Protein AF-A0A925XIK1-F1 (afdb_monomer_lite)

Structure (mmCIF, N/CA/C/O backbone):
data_AF-A0A925XIK1-F1
#
_entry.id   AF-A0A925XIK1-F1
#
loop_
_atom_site.group_PDB
_atom_site.id
_atom_site.type_symbol
_atom_site.label_atom_id
_atom_site.label_alt_id
_atom_site.label_comp_id
_atom_site.label_asym_id
_atom_site.label_entity_id
_atom_site.label_seq_id
_atom_site.pdbx_PDB_ins_code
_atom_site.Cartn_x
_atom_site.Cartn_y
_atom_site.Cartn_z
_atom_site.occupancy
_atom_site.B_iso_or_equiv
_atom_site.auth_seq_id
_atom_site.auth_comp_id
_atom_site.auth_asym_id
_atom_site.auth_atom_id
_atom_site.pdbx_PDB_model_num
ATOM 1 N N . MET A 1 1 ? -31.612 8.093 40.514 1.00 47.62 1 MET A N 1
ATOM 2 C CA . MET A 1 1 ? -32.184 6.928 41.227 1.00 47.62 1 MET A CA 1
ATOM 3 C C . MET A 1 1 ? -33.693 6.949 41.057 1.00 47.62 1 MET A C 1
ATOM 5 O O . MET A 1 1 ? -34.294 7.996 41.266 1.00 47.62 1 MET A O 1
ATOM 9 N N . LEU A 1 2 ? -34.285 5.841 40.609 1.00 51.94 2 LEU A N 1
ATOM 10 C CA . LEU A 1 2 ? -35.735 5.701 40.458 1.00 51.94 2 LEU A CA 1
ATOM 11 C C . LEU A 1 2 ? -36.331 5.403 41.846 1.00 51.94 2 LEU A C 1
ATOM 13 O O . LEU A 1 2 ? -36.137 4.311 42.369 1.00 51.94 2 LEU A O 1
ATOM 17 N N . ASN A 1 3 ? -37.005 6.371 42.470 1.00 56.81 3 ASN A N 1
ATOM 18 C CA . ASN A 1 3 ? -37.732 6.136 43.721 1.00 56.81 3 ASN A CA 1
ATOM 19 C C . ASN A 1 3 ? -39.100 5.533 43.388 1.00 56.81 3 ASN A C 1
ATOM 21 O O . ASN A 1 3 ? -40.043 6.261 43.093 1.00 56.81 3 ASN A O 1
ATOM 25 N N . LEU A 1 4 ? -39.192 4.202 43.419 1.00 56.62 4 LEU A N 1
ATOM 26 C CA . LEU A 1 4 ? -40.438 3.453 43.186 1.00 56.62 4 LEU A CA 1
ATOM 27 C C . LEU A 1 4 ? -41.509 3.718 44.260 1.00 56.62 4 LEU A C 1
ATOM 29 O O . LEU A 1 4 ? -42.691 3.520 44.009 1.00 56.62 4 LEU A O 1
ATOM 33 N N . PHE A 1 5 ? -41.096 4.215 45.427 1.00 61.56 5 PHE A N 1
ATOM 34 C CA . PHE A 1 5 ? -41.959 4.530 46.565 1.00 61.56 5 PHE A CA 1
ATOM 35 C C . PHE A 1 5 ? -41.857 6.014 46.937 1.00 61.56 5 PHE A C 1
ATOM 37 O O . PHE A 1 5 ? -41.564 6.346 48.081 1.00 61.56 5 PHE A O 1
ATOM 44 N N . GLY A 1 6 ? -41.998 6.909 45.950 1.00 62.19 6 GLY A N 1
ATOM 45 C CA . GLY A 1 6 ? -41.927 8.363 46.151 1.00 62.19 6 GLY A CA 1
ATOM 46 C C . GLY A 1 6 ? -42.766 8.873 47.343 1.00 62.19 6 GLY A C 1
ATOM 47 O O . GLY A 1 6 ? -43.667 8.174 47.808 1.00 62.19 6 GLY A O 1
ATOM 48 N N . PRO A 1 7 ? -42.464 10.077 47.867 1.00 65.50 7 PRO A N 1
ATOM 49 C CA . PRO A 1 7 ? -43.131 10.615 49.054 1.00 65.50 7 PRO A CA 1
ATOM 50 C C . PRO A 1 7 ? -44.654 10.654 48.873 1.00 65.50 7 PRO A C 1
ATOM 52 O O . PRO A 1 7 ? -45.145 10.799 47.761 1.00 65.50 7 PRO A O 1
ATOM 55 N N . THR A 1 8 ? -45.413 10.533 49.963 1.00 63.47 8 THR A N 1
ATOM 56 C CA . THR A 1 8 ? -46.885 10.526 49.936 1.00 63.47 8 THR A CA 1
ATOM 57 C C . THR A 1 8 ? -47.435 11.758 49.209 1.00 63.47 8 THR A C 1
ATOM 59 O O . THR A 1 8 ? -47.295 12.882 49.694 1.00 63.47 8 THR A O 1
ATOM 62 N N . HIS A 1 9 ? -48.057 11.548 48.047 1.00 60.91 9 HIS A N 1
ATOM 63 C CA . HIS A 1 9 ? -48.655 12.606 47.235 1.00 60.91 9 HIS A CA 1
ATOM 64 C C . HIS A 1 9 ? -50.092 12.901 47.692 1.00 60.91 9 HIS A C 1
ATOM 66 O O . HIS A 1 9 ? -50.863 11.993 48.000 1.00 60.91 9 HIS A O 1
ATOM 72 N N . SER A 1 10 ? -50.473 14.181 47.697 1.00 65.06 10 SER A N 1
ATOM 73 C CA . SER A 1 10 ? -51.879 14.581 47.795 1.00 65.06 10 SER A CA 1
ATOM 74 C C . SER A 1 10 ? -52.607 14.146 46.521 1.00 65.06 10 SER A C 1
ATOM 76 O O . SER A 1 10 ? -52.250 14.567 45.420 1.00 65.06 10 SER A O 1
ATOM 78 N N . VAL A 1 11 ? -53.637 13.315 46.678 1.00 62.28 11 VAL A N 1
ATOM 79 C CA . VAL A 1 11 ? -54.429 12.700 45.595 1.00 62.28 11 VAL A CA 1
ATOM 80 C C . VAL A 1 11 ? -55.161 13.704 44.686 1.00 62.28 11 VAL A C 1
ATOM 82 O O . VAL A 1 11 ? -55.710 13.307 43.663 1.00 62.28 11 VAL A O 1
ATOM 85 N N . CYS A 1 12 ? -55.129 15.003 45.007 1.00 64.31 12 CYS A N 1
ATOM 86 C CA . CYS A 1 12 ? -55.797 16.066 44.248 1.00 64.31 12 CYS A CA 1
ATOM 87 C C . CYS A 1 12 ? -54.847 16.934 43.389 1.00 64.31 12 CYS A C 1
ATOM 89 O O . CYS A 1 12 ? -55.308 17.882 42.760 1.00 64.31 12 CYS A O 1
ATOM 91 N N . GLY A 1 13 ? -53.533 16.658 43.367 1.00 65.94 13 GLY A N 1
ATOM 92 C CA . GLY A 1 13 ? -52.522 17.517 42.715 1.00 65.94 13 GLY A CA 1
ATOM 93 C C . GLY A 1 13 ? -52.252 17.262 41.224 1.00 65.94 13 GLY A C 1
ATOM 94 O O . GLY A 1 13 ? -51.523 18.032 40.601 1.00 65.94 13 GLY A O 1
ATOM 95 N N . GLY A 1 14 ? -52.834 16.209 40.644 1.00 71.94 14 GLY A N 1
ATOM 96 C CA . GLY A 1 14 ? -52.557 15.793 39.264 1.00 71.94 14 GLY A CA 1
ATOM 97 C C . GLY A 1 14 ? -51.145 15.222 39.063 1.00 71.94 14 GLY A C 1
ATOM 98 O O . GLY A 1 14 ? -50.329 15.194 39.979 1.00 71.94 14 GLY A O 1
ATOM 99 N N . VAL A 1 15 ? -50.864 14.740 37.849 1.00 74.81 15 VAL A N 1
ATOM 100 C CA . VAL A 1 15 ? -49.545 14.199 37.476 1.00 74.81 15 VAL A CA 1
ATOM 101 C C . VAL A 1 15 ? -48.585 15.352 37.206 1.00 74.81 15 VAL A C 1
ATOM 103 O O . VAL A 1 15 ? -48.850 16.205 36.351 1.00 74.81 15 VAL A O 1
ATOM 106 N N . SER A 1 16 ? -47.446 15.384 37.898 1.00 80.69 16 SER A N 1
ATOM 107 C CA . SER A 1 16 ? -46.439 16.416 37.646 1.00 80.69 16 SER A CA 1
ATOM 108 C C . SER A 1 16 ? -45.689 16.156 36.330 1.00 80.69 16 SER A C 1
ATOM 110 O O . SER A 1 16 ? -45.484 15.015 35.913 1.00 80.69 16 SER A O 1
ATOM 112 N N . ARG A 1 17 ? -45.196 17.215 35.664 1.00 81.31 17 ARG A N 1
ATOM 113 C CA . ARG A 1 17 ? -44.353 17.071 34.452 1.00 81.31 17 ARG A CA 1
ATOM 114 C C . ARG A 1 17 ? -43.159 16.134 34.682 1.00 81.31 17 ARG A C 1
ATOM 116 O O . ARG A 1 17 ? -42.752 15.425 33.769 1.00 81.31 17 ARG A O 1
ATOM 123 N N . ARG A 1 18 ? -42.601 16.132 35.897 1.00 81.75 18 ARG A N 1
ATOM 124 C CA . ARG A 1 18 ? -41.472 15.276 36.279 1.00 81.75 18 ARG A CA 1
ATOM 125 C C . ARG A 1 18 ? -41.877 13.805 36.347 1.00 81.75 18 ARG A C 1
ATOM 127 O O . ARG A 1 18 ? -41.151 12.979 35.811 1.00 81.75 18 ARG A O 1
ATOM 134 N N . GLU A 1 19 ? -43.024 13.493 36.945 1.00 78.50 19 GLU A N 1
ATOM 135 C CA . GLU A 1 19 ? -43.572 12.129 36.976 1.00 78.50 19 GLU A CA 1
ATOM 136 C C . GLU A 1 19 ? -43.866 11.615 35.569 1.00 78.50 19 GLU A C 1
ATOM 138 O O . GLU A 1 19 ? -43.488 10.492 35.241 1.00 78.50 19 GLU A 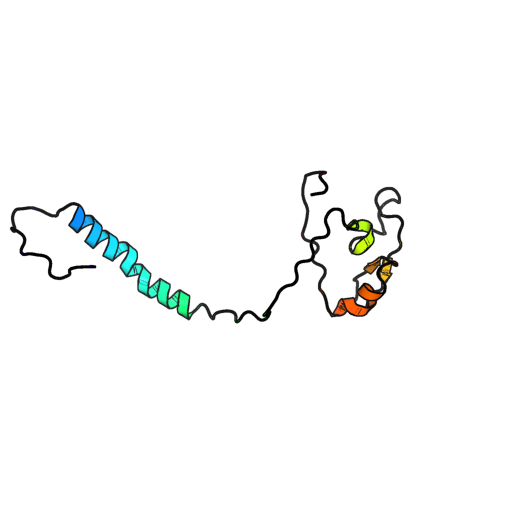O 1
ATOM 143 N N . LEU A 1 20 ? -44.450 12.459 34.711 1.00 82.50 20 LEU A N 1
ATOM 144 C CA . LEU A 1 20 ? -44.718 12.104 33.318 1.00 82.50 20 LEU A CA 1
ATOM 145 C C . LEU A 1 20 ? -43.422 11.779 32.558 1.00 82.50 20 LEU A C 1
ATOM 147 O O . LEU A 1 20 ? -43.350 10.766 31.867 1.00 82.50 20 LEU A O 1
ATOM 151 N N . LEU A 1 21 ? -42.380 12.603 32.710 1.00 83.75 21 LEU A N 1
ATOM 152 C CA . LEU A 1 21 ? -41.077 12.368 32.077 1.00 83.75 21 LEU A CA 1
ATOM 153 C C . LEU A 1 21 ? -40.362 11.138 32.646 1.00 83.75 21 LEU A C 1
ATOM 155 O O . LEU A 1 21 ? -39.692 10.422 31.906 1.00 83.75 21 LEU A O 1
ATOM 159 N N . GLN A 1 22 ? -40.507 10.873 33.942 1.00 81.44 22 GLN A N 1
ATOM 160 C CA . GLN A 1 22 ? -39.855 9.746 34.599 1.00 81.44 22 GLN A CA 1
ATOM 161 C C . GLN A 1 22 ? -40.528 8.415 34.240 1.00 81.44 22 GLN A C 1
ATOM 163 O O . GLN A 1 22 ? -39.834 7.462 33.890 1.00 81.44 22 GLN A O 1
ATOM 168 N N . ALA A 1 23 ? -41.862 8.359 34.256 1.00 80.88 23 ALA A N 1
ATOM 169 C CA . ALA A 1 23 ? -42.626 7.187 33.829 1.00 80.88 23 ALA A CA 1
ATOM 170 C C . ALA A 1 23 ? -42.514 6.961 32.311 1.00 80.88 23 ALA A C 1
ATOM 172 O O . ALA A 1 23 ? -42.254 5.842 31.869 1.00 80.88 23 ALA A O 1
ATOM 173 N N . GLY A 1 24 ? -42.629 8.032 31.516 1.00 79.75 24 GLY A N 1
ATOM 174 C CA . GLY A 1 24 ? -42.475 7.985 30.062 1.00 79.75 24 GLY A CA 1
ATOM 175 C C . GLY A 1 24 ? -41.068 7.568 29.637 1.00 79.75 24 GLY A C 1
ATOM 176 O O . GLY A 1 24 ? -40.925 6.692 28.790 1.00 79.75 24 GLY A O 1
ATOM 177 N N . GLY A 1 25 ? -40.026 8.118 30.268 1.00 80.69 25 GLY A N 1
ATOM 178 C CA . GLY A 1 25 ? -38.634 7.743 30.013 1.00 80.69 25 GLY A CA 1
ATOM 179 C C . GLY A 1 25 ? -38.314 6.306 30.432 1.00 80.69 25 GLY A C 1
ATOM 180 O O . GLY A 1 25 ? -37.652 5.589 29.684 1.00 80.69 25 GLY A O 1
ATOM 181 N N . ALA A 1 26 ? -38.824 5.846 31.579 1.00 77.94 26 ALA A N 1
ATOM 182 C CA . ALA A 1 26 ? -38.660 4.456 32.007 1.00 77.94 26 ALA A CA 1
ATOM 183 C C . ALA A 1 26 ? -39.348 3.467 31.050 1.00 77.94 26 ALA A C 1
ATOM 185 O O . ALA A 1 26 ? -38.790 2.410 30.773 1.00 77.94 26 ALA A O 1
ATOM 186 N N . GLY A 1 27 ? -40.512 3.818 30.494 1.00 77.12 27 GLY A N 1
ATOM 187 C CA . GLY A 1 27 ? -41.166 3.027 29.449 1.00 77.12 27 GLY A CA 1
ATOM 188 C C . GLY A 1 27 ? -40.385 3.036 28.132 1.00 77.12 27 GLY A C 1
ATOM 189 O O . GLY A 1 27 ? -40.064 1.976 27.599 1.00 77.12 27 GLY A O 1
ATOM 190 N N . LEU A 1 28 ? -40.025 4.219 27.625 1.00 74.50 28 LEU A N 1
ATOM 191 C CA . LEU A 1 28 ? -39.374 4.359 26.317 1.00 74.50 28 LEU A CA 1
ATOM 192 C C . LEU A 1 28 ? -37.981 3.712 26.279 1.00 74.50 28 LEU A C 1
ATOM 194 O O . LEU A 1 28 ? -37.656 3.017 25.321 1.00 74.50 28 LEU A O 1
ATOM 198 N N . PHE A 1 29 ? -37.171 3.919 27.323 1.00 71.50 29 PHE A N 1
ATOM 199 C CA . PHE A 1 29 ? -35.791 3.423 27.382 1.00 71.50 29 PHE A CA 1
ATOM 200 C C . PHE A 1 29 ? -35.667 2.062 28.085 1.00 71.50 29 PHE A C 1
ATOM 202 O O . PHE A 1 29 ? -34.768 1.281 27.766 1.00 71.50 29 PHE A O 1
ATOM 209 N N . GLY A 1 30 ? -36.571 1.737 29.015 1.00 73.81 30 GLY A N 1
ATOM 210 C CA . GLY A 1 30 ? -36.562 0.461 29.738 1.00 73.81 30 GLY A CA 1
ATOM 211 C C . GLY A 1 30 ? -37.071 -0.716 28.906 1.00 73.81 30 GLY A C 1
ATOM 212 O O . GLY A 1 30 ? -36.540 -1.815 29.037 1.00 73.81 30 GLY A O 1
ATOM 213 N N . LEU A 1 31 ? -38.027 -0.502 27.991 1.00 77.75 31 LEU A N 1
ATOM 214 C CA . LEU A 1 31 ? -38.527 -1.567 27.106 1.00 77.75 31 LEU A CA 1
ATOM 215 C C . LEU A 1 31 ? -37.494 -2.007 26.056 1.00 77.75 31 LEU A C 1
ATOM 217 O O . LEU A 1 31 ? -37.528 -3.148 25.593 1.00 77.75 31 LEU A O 1
ATOM 221 N N . SER A 1 32 ? -36.554 -1.131 25.692 1.00 80.56 32 SER A N 1
ATOM 222 C CA . SER A 1 32 ? -35.441 -1.464 24.797 1.00 80.56 32 SER A CA 1
ATOM 223 C C . SER A 1 32 ? -34.241 -2.092 25.507 1.00 80.56 32 SER A C 1
ATOM 225 O O . SER A 1 32 ? -33.401 -2.688 24.836 1.00 80.56 32 SER A O 1
ATOM 227 N N . LEU A 1 33 ? -34.145 -1.988 26.838 1.00 82.25 33 LEU A N 1
ATOM 228 C CA . LEU A 1 33 ? -32.974 -2.445 27.591 1.00 82.25 33 LEU A CA 1
ATOM 229 C C . LEU A 1 33 ? -32.718 -3.960 27.457 1.00 82.25 33 LEU A C 1
ATOM 231 O O . LEU A 1 33 ? -31.578 -4.319 27.173 1.00 82.25 33 LEU A O 1
ATOM 235 N N . PRO A 1 34 ? -33.725 -4.857 27.546 1.00 84.56 34 PRO A N 1
ATOM 236 C CA . PRO A 1 34 ? -33.505 -6.285 27.309 1.00 84.56 34 PRO A CA 1
ATOM 237 C C . PRO A 1 34 ? -32.974 -6.575 25.903 1.00 84.56 34 PRO A C 1
ATOM 239 O O . PRO A 1 34 ? -32.075 -7.390 25.748 1.00 84.56 34 PRO A O 1
ATOM 242 N N . LYS A 1 35 ? -33.478 -5.869 24.879 1.00 84.56 35 LYS A N 1
ATOM 243 C CA . LYS A 1 35 ? -32.983 -6.001 23.498 1.00 84.56 35 LYS A CA 1
ATOM 244 C C . LYS A 1 35 ? -31.548 -5.503 23.348 1.00 84.56 35 LYS A C 1
ATOM 246 O O . LYS A 1 35 ? -30.790 -6.104 22.598 1.00 84.56 35 LYS A O 1
ATOM 251 N N . LEU A 1 36 ? -31.178 -4.427 24.044 1.00 82.31 36 LEU A N 1
ATOM 252 C CA . LEU A 1 36 ? -29.804 -3.922 24.064 1.00 82.31 36 LEU A CA 1
ATOM 253 C C . LEU A 1 36 ? -28.844 -4.920 24.716 1.00 82.31 36 LEU A C 1
ATOM 255 O O . LEU A 1 36 ? -27.822 -5.238 24.121 1.00 82.31 36 LEU A O 1
ATOM 259 N N . LEU A 1 37 ? -29.201 -5.464 25.882 1.00 85.25 37 LEU A N 1
ATOM 260 C CA . LEU A 1 37 ? -28.390 -6.471 26.577 1.00 85.25 37 LEU A CA 1
ATOM 261 C C . LEU A 1 37 ? -28.247 -7.756 25.747 1.00 85.25 37 LEU A C 1
ATOM 263 O O . LEU A 1 37 ? -27.166 -8.325 25.652 1.00 85.25 37 LEU A O 1
ATOM 267 N N . GLN A 1 38 ? -29.319 -8.174 25.072 1.00 86.19 38 GLN A N 1
ATOM 268 C CA . GLN A 1 38 ? -29.295 -9.338 24.188 1.00 86.19 38 GLN A CA 1
ATOM 269 C C . GLN A 1 38 ? -28.456 -9.091 22.921 1.00 86.19 38 GLN A C 1
ATOM 271 O O . GLN A 1 38 ? -27.803 -10.005 22.425 1.00 86.19 38 GLN A O 1
ATOM 276 N N . ALA A 1 39 ? -28.440 -7.858 22.402 1.00 83.25 39 ALA A N 1
ATOM 277 C CA . ALA A 1 39 ? -27.566 -7.463 21.298 1.00 83.25 39 ALA A CA 1
ATOM 278 C C . ALA A 1 39 ? -26.088 -7.413 21.717 1.00 83.25 39 ALA A C 1
ATOM 280 O O . ALA A 1 39 ? -25.220 -7.760 20.918 1.00 83.25 39 ALA A O 1
ATOM 281 N N . GLU A 1 40 ? -25.802 -7.027 22.961 1.00 80.69 40 GLU A N 1
ATOM 282 C CA . GLU A 1 40 ? -24.456 -7.058 23.539 1.00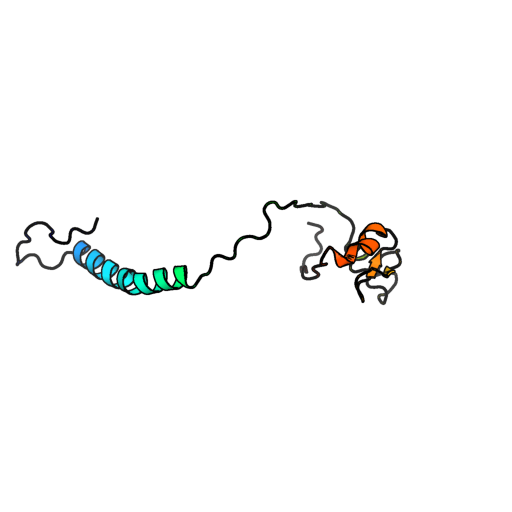 80.69 40 GLU A CA 1
ATOM 283 C C . GLU A 1 40 ? -23.946 -8.498 23.710 1.00 80.69 40 GLU A C 1
ATOM 285 O O . GLU A 1 40 ? -22.818 -8.789 23.323 1.00 80.69 40 GLU A O 1
ATOM 290 N N . GLU A 1 41 ? -24.786 -9.427 24.180 1.00 79.75 41 GLU A N 1
ATOM 291 C CA . GLU A 1 41 ? -24.440 -10.858 24.252 1.00 79.75 41 GLU A CA 1
ATOM 292 C C . GLU A 1 41 ? -24.300 -11.512 22.867 1.00 79.75 41 GLU A C 1
ATOM 294 O O . GLU A 1 41 ? -23.408 -12.336 22.651 1.00 79.75 41 GLU A O 1
ATOM 299 N N . ALA A 1 42 ? -25.163 -11.150 21.910 1.00 79.00 42 ALA A N 1
ATOM 300 C CA . ALA A 1 42 ? -25.093 -11.651 20.535 1.00 79.00 42 ALA A CA 1
ATOM 301 C C . ALA A 1 42 ? -23.877 -11.098 19.774 1.00 79.00 42 ALA A C 1
ATOM 303 O O . ALA A 1 42 ? -23.352 -11.743 18.860 1.00 79.00 42 ALA A O 1
ATOM 304 N N . SER A 1 43 ? -23.399 -9.920 20.172 1.00 71.44 43 SER A N 1
ATOM 305 C CA . SER A 1 43 ? -22.104 -9.387 19.783 1.00 71.44 43 SER A CA 1
ATOM 306 C C . SER A 1 43 ? -21.011 -10.212 20.465 1.00 71.44 43 SER A C 1
ATOM 308 O O . SER A 1 43 ? -20.477 -9.840 21.506 1.00 71.44 43 SER A O 1
ATOM 310 N N . SER A 1 44 ? -20.620 -11.332 19.853 1.00 71.62 44 SER A N 1
ATOM 311 C CA . SER A 1 44 ? -19.349 -11.965 20.206 1.00 71.62 44 SER A CA 1
ATOM 312 C C . SER A 1 44 ? -18.239 -10.928 20.023 1.00 71.62 44 SER A C 1
ATOM 314 O O . SER A 1 44 ? -17.997 -10.525 18.880 1.00 71.62 44 SER A O 1
ATOM 316 N N . PRO A 1 45 ? -17.562 -10.471 21.096 1.00 69.12 45 PRO A N 1
ATOM 317 C CA . PRO A 1 45 ? -16.492 -9.508 20.942 1.00 69.12 45 PRO A CA 1
ATOM 318 C C . PRO A 1 45 ? -15.434 -10.157 20.058 1.00 69.12 45 PRO A C 1
ATOM 320 O O . PRO A 1 45 ? -14.844 -11.182 20.415 1.00 69.12 45 PRO A O 1
ATOM 323 N N . VAL A 1 46 ? -15.221 -9.584 18.872 1.00 76.25 46 VAL A N 1
ATOM 324 C CA . VAL A 1 46 ? -14.138 -10.013 17.993 1.00 76.25 46 VAL A CA 1
ATOM 325 C C . VAL A 1 46 ? -12.865 -9.758 18.776 1.00 76.25 46 VAL A C 1
ATOM 327 O O . VAL A 1 46 ? -12.457 -8.611 18.947 1.00 76.25 46 VAL A O 1
ATOM 330 N N . LYS A 1 47 ? -12.260 -10.826 19.308 1.00 79.94 47 LYS A N 1
ATOM 331 C CA . LYS A 1 47 ? -10.992 -10.700 20.021 1.00 79.94 47 LYS A CA 1
ATOM 332 C C . LYS A 1 47 ? -10.007 -10.041 19.058 1.00 79.94 47 LYS A C 1
ATOM 334 O O . LYS A 1 47 ? -9.737 -10.625 18.002 1.00 79.94 47 LYS A O 1
ATOM 339 N N . PRO A 1 48 ? -9.485 -8.845 19.382 1.00 79.38 48 PRO A N 1
ATOM 340 C CA . PRO A 1 48 ? -8.550 -8.176 18.502 1.00 79.38 48 PRO A CA 1
ATOM 341 C C . PRO A 1 48 ? -7.342 -9.093 18.315 1.00 79.38 48 PRO A C 1
ATOM 343 O O . PRO A 1 48 ? -6.687 -9.497 19.276 1.00 79.38 48 PRO A O 1
ATOM 346 N N . ARG A 1 49 ? -7.090 -9.489 17.064 1.00 85.00 49 ARG A N 1
ATOM 347 C CA . ARG A 1 49 ? -5.975 -10.387 16.728 1.00 85.00 49 ARG A CA 1
ATOM 348 C C . ARG A 1 49 ? -4.630 -9.670 16.843 1.00 85.00 49 ARG A C 1
ATOM 350 O O . ARG A 1 49 ? -3.642 -10.291 17.223 1.00 85.00 49 ARG A O 1
ATOM 357 N N . ALA A 1 50 ? -4.596 -8.379 16.512 1.00 87.62 50 ALA A N 1
ATOM 358 C CA . ALA A 1 50 ? -3.400 -7.548 16.585 1.00 87.62 50 ALA A CA 1
ATOM 359 C C . ALA A 1 50 ? -3.259 -6.913 17.978 1.00 87.62 50 ALA A C 1
ATOM 361 O O . ALA A 1 50 ? -4.204 -6.315 18.486 1.00 87.62 50 ALA A O 1
ATOM 362 N N . LYS A 1 51 ? -2.071 -7.039 18.583 1.00 89.38 51 LYS A N 1
ATOM 363 C CA . LYS A 1 51 ? -1.736 -6.450 19.897 1.00 89.38 51 LYS A CA 1
ATOM 364 C C . LYS A 1 51 ? -1.108 -5.056 19.785 1.00 89.38 51 LYS A C 1
ATOM 366 O O . LYS A 1 51 ? -1.217 -4.263 20.711 1.00 89.38 51 LYS A O 1
ATOM 371 N N . SER A 1 52 ? -0.443 -4.776 18.668 1.00 92.19 52 SER A N 1
ATOM 372 C CA . SER A 1 52 ? 0.200 -3.501 18.352 1.00 92.19 52 SER A CA 1
ATOM 373 C C . SER A 1 52 ? 0.108 -3.238 16.850 1.00 92.19 52 SER A C 1
ATOM 375 O O . SER A 1 52 ? 0.025 -4.175 16.052 1.00 92.19 52 SER A O 1
ATOM 377 N N . VAL A 1 53 ? 0.100 -1.960 16.470 1.00 91.62 53 VAL A N 1
ATOM 378 C CA . VAL A 1 53 ? 0.045 -1.505 15.076 1.00 91.62 53 VAL A CA 1
ATOM 379 C C . VAL A 1 53 ? 1.164 -0.495 14.864 1.00 91.62 53 VAL A C 1
ATOM 381 O O . VAL A 1 53 ? 1.312 0.435 15.654 1.00 91.62 53 VAL A O 1
ATOM 384 N N . ILE A 1 54 ? 1.946 -0.678 13.801 1.00 94.38 54 ILE A N 1
ATOM 385 C CA . ILE A 1 54 ? 2.913 0.317 13.332 1.00 94.38 54 ILE A CA 1
ATOM 386 C C . ILE A 1 54 ? 2.266 1.046 12.161 1.00 94.38 54 ILE A C 1
ATOM 388 O O . ILE A 1 54 ? 1.928 0.424 11.155 1.00 94.38 54 ILE A O 1
ATOM 392 N N . PHE A 1 55 ? 2.097 2.358 12.298 1.00 93.94 55 PHE A N 1
ATOM 393 C CA . PHE A 1 55 ? 1.623 3.213 11.221 1.00 93.94 55 PHE A CA 1
ATOM 394 C C . PHE A 1 55 ? 2.809 3.950 10.602 1.00 93.94 55 PHE A C 1
ATOM 396 O O . PHE A 1 55 ? 3.485 4.726 11.273 1.00 93.94 55 PHE A O 1
ATOM 403 N N . LEU A 1 56 ? 3.070 3.676 9.325 1.00 90.69 56 LEU A N 1
ATOM 404 C CA . LEU A 1 56 ? 4.110 4.344 8.552 1.00 90.69 56 LEU A CA 1
ATOM 405 C C . LEU A 1 56 ? 3.447 5.376 7.641 1.00 90.69 56 LEU A C 1
ATOM 407 O O . LEU A 1 56 ? 2.853 5.016 6.627 1.00 90.69 56 LEU A O 1
ATOM 411 N N . PHE A 1 57 ? 3.548 6.651 8.010 1.00 89.25 57 PHE A N 1
ATOM 412 C CA . PHE A 1 57 ? 3.091 7.762 7.181 1.00 89.25 57 PHE A CA 1
ATOM 413 C C . PHE A 1 57 ? 4.260 8.313 6.365 1.00 89.25 57 PHE A C 1
ATOM 415 O O . PHE A 1 57 ? 5.193 8.897 6.916 1.00 89.25 57 PHE A O 1
ATOM 422 N N . LEU A 1 58 ? 4.224 8.104 5.051 1.00 86.50 58 LEU A N 1
ATOM 423 C CA . LEU A 1 58 ? 5.263 8.563 4.132 1.00 86.50 58 LEU A CA 1
ATOM 424 C C . LEU A 1 58 ? 4.841 9.894 3.505 1.00 86.50 58 LEU A C 1
ATOM 426 O O . LEU A 1 58 ? 4.346 9.921 2.380 1.00 86.50 58 LEU A O 1
ATOM 430 N N . PHE A 1 59 ? 5.019 10.993 4.241 1.00 84.88 59 PHE A N 1
ATOM 431 C CA . PHE A 1 59 ? 4.742 12.333 3.720 1.00 84.88 59 PHE A CA 1
ATOM 432 C C . PHE A 1 59 ? 5.634 12.636 2.507 1.00 84.88 59 PHE A C 1
ATOM 434 O O . PHE A 1 59 ? 6.858 12.530 2.603 1.00 84.88 59 PHE A O 1
ATOM 441 N N . GLY A 1 60 ? 5.026 12.972 1.365 1.00 84.12 60 GLY A N 1
ATOM 442 C CA . GLY A 1 60 ? 5.743 13.133 0.093 1.00 84.12 60 GLY A CA 1
ATOM 443 C C . GLY A 1 60 ? 6.382 11.841 -0.437 1.00 84.12 60 GLY A C 1
ATOM 444 O O . GLY A 1 60 ? 7.338 11.908 -1.205 1.00 84.12 60 GLY A O 1
ATOM 445 N N . GLY A 1 61 ? 5.910 10.676 0.022 1.00 84.19 61 GLY A N 1
ATOM 446 C CA . GLY A 1 61 ? 6.442 9.359 -0.313 1.00 84.19 61 GLY A CA 1
ATOM 447 C C . GLY A 1 61 ? 6.394 8.998 -1.806 1.00 84.19 61 GLY A C 1
ATOM 448 O O . GLY A 1 61 ? 5.980 9.794 -2.648 1.00 84.19 61 GLY A O 1
ATOM 449 N N . PRO A 1 62 ? 6.827 7.776 -2.157 1.00 87.69 62 PRO A N 1
ATOM 450 C CA . PRO A 1 62 ? 6.888 7.344 -3.551 1.00 87.69 62 PRO A CA 1
ATOM 451 C C . PRO A 1 62 ? 5.489 7.302 -4.180 1.00 87.69 62 PRO A C 1
ATOM 453 O O . PRO A 1 62 ? 4.521 6.932 -3.506 1.00 87.69 62 PRO A O 1
ATOM 456 N N . SER A 1 63 ? 5.366 7.638 -5.469 1.00 88.31 63 SER A N 1
ATOM 457 C CA . SER A 1 63 ? 4.051 7.640 -6.112 1.00 88.31 63 SER A CA 1
ATOM 458 C C . SER A 1 63 ? 3.500 6.217 -6.248 1.00 88.31 63 SER A C 1
ATOM 460 O O . SER A 1 63 ? 4.227 5.215 -6.316 1.00 88.31 63 SER A O 1
ATOM 462 N N . GLN A 1 64 ? 2.171 6.101 -6.290 1.00 88.62 64 GLN A N 1
ATOM 463 C CA . GLN A 1 64 ? 1.510 4.811 -6.497 1.00 88.62 64 GLN A CA 1
ATOM 464 C C . GLN A 1 64 ? 1.901 4.179 -7.845 1.00 88.62 64 GLN A C 1
ATOM 466 O O . GLN A 1 64 ? 2.005 2.951 -7.942 1.00 88.62 64 GLN A O 1
ATOM 471 N N . LEU A 1 65 ? 2.199 5.010 -8.851 1.00 90.81 65 LEU A N 1
ATOM 472 C CA . LEU A 1 65 ? 2.633 4.581 -10.182 1.00 90.81 65 LEU A CA 1
ATOM 473 C C . LEU A 1 65 ? 4.059 4.009 -10.189 1.00 90.81 65 LEU A C 1
ATOM 475 O O . LEU A 1 65 ? 4.412 3.280 -11.112 1.00 90.81 65 LEU A O 1
ATOM 479 N N . GLU A 1 66 ? 4.877 4.283 -9.170 1.00 91.38 66 GLU A N 1
ATOM 480 C CA . GLU A 1 66 ? 6.234 3.723 -9.052 1.00 91.38 66 GLU A CA 1
ATOM 481 C C . GLU A 1 66 ? 6.350 2.623 -7.993 1.00 91.3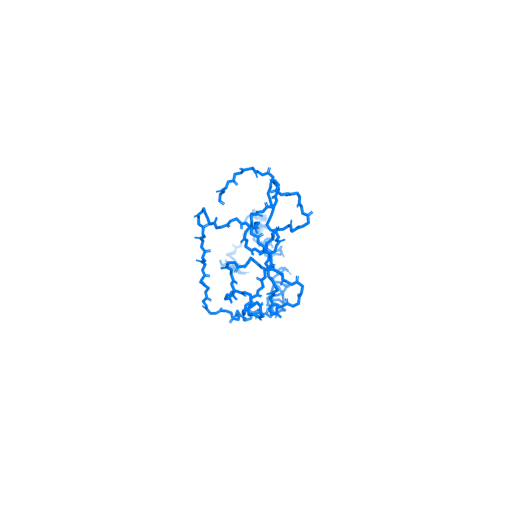8 66 GLU A C 1
ATOM 483 O O . GLU A 1 66 ? 7.454 2.164 -7.706 1.00 91.38 66 GLU A O 1
ATOM 488 N N . THR A 1 67 ? 5.238 2.182 -7.398 1.00 93.62 67 THR A N 1
ATOM 489 C CA . THR A 1 67 ? 5.266 1.215 -6.293 1.00 93.62 67 THR A CA 1
ATOM 490 C C . THR A 1 67 ? 4.410 -0.020 -6.564 1.00 93.62 67 THR A C 1
ATOM 492 O O . THR A 1 67 ? 4.949 -1.071 -6.926 1.00 93.62 67 THR A O 1
ATOM 495 N N . TRP A 1 68 ? 3.087 0.094 -6.418 1.00 92.00 68 TRP A N 1
ATOM 496 C CA . TRP A 1 68 ? 2.148 -1.032 -6.490 1.00 92.00 68 TRP A CA 1
ATOM 497 C C . TRP A 1 68 ? 1.046 -0.873 -7.551 1.00 92.00 68 TRP A C 1
ATOM 499 O O . TRP A 1 68 ? 0.237 -1.790 -7.674 1.00 92.00 68 TRP A O 1
ATOM 509 N N . ASP A 1 69 ? 0.986 0.220 -8.327 1.00 91.50 69 ASP A N 1
ATOM 510 C CA . ASP A 1 69 ? -0.038 0.449 -9.369 1.00 91.50 69 ASP A CA 1
ATOM 511 C C . ASP A 1 69 ? 0.536 1.085 -10.654 1.00 91.50 69 ASP A C 1
ATOM 513 O O . ASP A 1 69 ? 0.076 2.112 -11.137 1.00 91.50 69 ASP A O 1
ATOM 517 N N . MET A 1 70 ? 1.560 0.462 -11.243 1.00 91.75 70 MET A N 1
ATOM 518 C CA . MET A 1 70 ? 2.411 1.067 -12.288 1.00 91.75 70 MET A CA 1
ATOM 519 C C . MET A 1 70 ? 1.778 1.296 -13.671 1.00 91.75 70 MET A C 1
ATOM 521 O O . MET A 1 70 ? 2.482 1.673 -14.605 1.00 91.75 70 MET A O 1
ATOM 525 N N . LYS A 1 71 ? 0.479 1.014 -13.842 1.00 91.94 71 LYS A N 1
ATOM 526 C CA . LYS A 1 71 ? -0.275 1.154 -15.109 1.00 91.94 71 LYS A CA 1
ATOM 527 C C . LYS A 1 71 ? 0.555 0.827 -16.373 1.00 91.94 71 LYS A C 1
ATOM 529 O O . LYS A 1 71 ? 0.655 1.657 -17.275 1.00 91.94 71 LYS A O 1
ATOM 534 N N . PRO A 1 72 ? 1.143 -0.378 -16.502 1.00 91.88 72 PRO A N 1
ATOM 535 C CA . PRO A 1 72 ? 2.137 -0.659 -17.544 1.00 91.88 72 PRO A CA 1
ATOM 536 C C . PRO A 1 72 ? 1.595 -0.549 -18.976 1.00 91.88 72 PRO A C 1
ATOM 538 O O . PRO A 1 72 ? 2.375 -0.405 -19.910 1.00 91.88 72 PRO A O 1
ATOM 541 N N . LEU A 1 73 ? 0.275 -0.607 -19.159 1.00 92.69 73 LEU A N 1
ATOM 542 C CA . LEU A 1 73 ? -0.383 -0.477 -20.461 1.00 92.69 73 LEU A CA 1
ATOM 543 C C . LEU A 1 73 ? -0.769 0.971 -20.813 1.00 92.69 73 LEU A C 1
ATOM 545 O O . LEU A 1 73 ? -1.240 1.213 -21.919 1.00 92.69 73 LEU A O 1
ATOM 549 N N . ALA A 1 74 ? -0.593 1.928 -19.897 1.00 93.94 74 ALA A N 1
ATOM 550 C CA . ALA A 1 74 ? -0.842 3.338 -20.173 1.00 93.94 74 ALA A CA 1
ATOM 551 C C . ALA A 1 74 ? 0.291 3.956 -21.014 1.00 93.94 74 ALA A C 1
ATOM 553 O O . ALA A 1 74 ? 1.395 3.411 -21.105 1.00 93.94 74 ALA A O 1
ATOM 554 N N . ALA A 1 75 ? 0.014 5.114 -21.621 1.00 94.19 75 ALA A N 1
ATOM 555 C CA . ALA A 1 75 ? 1.009 5.881 -22.366 1.00 94.19 75 ALA A CA 1
ATOM 556 C C . ALA A 1 75 ? 2.222 6.227 -21.484 1.00 94.19 75 ALA A C 1
ATOM 558 O O . ALA A 1 75 ? 2.085 6.409 -20.274 1.00 94.19 75 ALA A O 1
ATOM 559 N N . SER A 1 76 ? 3.404 6.365 -22.091 1.00 89.81 76 SER A N 1
ATOM 560 C CA . SER A 1 76 ? 4.654 6.687 -21.380 1.00 89.81 76 SER A CA 1
ATOM 561 C C . SER A 1 76 ? 4.617 8.018 -20.629 1.00 89.81 76 SER A C 1
ATOM 563 O O . SER A 1 76 ? 5.391 8.206 -19.703 1.00 89.81 76 SER A O 1
ATOM 565 N N . THR A 1 77 ? 3.727 8.930 -21.017 1.00 89.88 77 THR A N 1
ATOM 566 C CA . THR A 1 77 ? 3.483 10.203 -20.328 1.00 89.88 77 THR A CA 1
ATOM 567 C C . THR A 1 77 ? 2.576 10.072 -19.102 1.00 89.88 77 THR A C 1
ATOM 569 O O . THR A 1 77 ? 2.483 11.014 -18.326 1.00 89.88 77 THR A O 1
ATOM 572 N N . ILE A 1 78 ? 1.885 8.937 -18.944 1.00 89.38 78 ILE A N 1
ATOM 573 C CA . ILE A 1 78 ? 0.938 8.662 -17.853 1.00 89.38 78 ILE A CA 1
ATOM 574 C C . ILE A 1 78 ? 1.549 7.701 -16.834 1.00 89.38 78 ILE A C 1
ATOM 576 O O . ILE A 1 78 ? 1.367 7.882 -15.635 1.00 89.38 78 ILE A O 1
ATOM 580 N N . ARG A 1 79 ? 2.238 6.650 -17.293 1.00 91.44 79 ARG A N 1
ATOM 581 C CA . ARG A 1 79 ? 2.904 5.690 -16.401 1.00 91.44 79 ARG A CA 1
ATOM 582 C C . ARG A 1 79 ? 4.264 6.214 -15.938 1.00 91.44 79 ARG A C 1
ATOM 584 O O . ARG A 1 79 ? 4.907 6.984 -16.646 1.00 91.44 79 ARG A O 1
ATOM 591 N N . GLY A 1 80 ? 4.722 5.737 -14.781 1.00 89.50 80 GLY A N 1
ATOM 592 C CA . GLY A 1 80 ? 6.067 6.023 -14.279 1.00 89.50 80 GLY A CA 1
ATOM 593 C C . GLY A 1 80 ? 7.181 5.437 -15.168 1.00 89.50 80 GLY A C 1
ATOM 594 O O . GLY A 1 80 ? 6.917 4.599 -16.036 1.00 89.50 80 GLY A O 1
ATOM 595 N N . PRO A 1 81 ? 8.446 5.841 -14.952 1.00 92.19 81 PRO A N 1
ATOM 596 C CA . PRO A 1 81 ? 9.581 5.439 -15.790 1.00 92.19 81 PRO A CA 1
ATOM 597 C C . PRO A 1 81 ? 10.060 3.997 -15.548 1.00 92.19 81 PRO A C 1
ATOM 599 O O . PRO A 1 81 ? 10.908 3.504 -16.287 1.00 92.19 81 PRO A O 1
ATOM 602 N N . TYR A 1 82 ? 9.553 3.338 -14.507 1.00 94.12 82 TYR A N 1
ATOM 603 C CA . TYR A 1 82 ? 10.026 2.032 -14.054 1.00 94.12 82 TYR A CA 1
ATOM 604 C C . TYR A 1 82 ? 9.223 0.872 -14.638 1.00 94.12 82 TYR A C 1
ATOM 606 O O . TYR A 1 82 ? 8.084 1.031 -15.090 1.00 94.12 82 TYR A O 1
ATOM 614 N N . SER A 1 83 ? 9.807 -0.324 -14.574 1.00 94.38 83 SER A N 1
ATOM 615 C CA . SER A 1 83 ? 9.192 -1.558 -15.063 1.00 94.38 83 SER A CA 1
ATOM 616 C C . SER A 1 83 ? 8.604 -2.416 -13.935 1.00 94.38 83 SER A C 1
ATOM 618 O O . SER A 1 83 ? 9.177 -2.498 -12.844 1.00 94.38 83 SER A O 1
ATOM 620 N N . PRO A 1 84 ? 7.461 -3.089 -14.168 1.00 96.12 84 PRO A N 1
ATOM 621 C CA . PRO A 1 84 ? 6.912 -4.034 -13.209 1.00 96.12 84 PRO A CA 1
ATOM 622 C C . PRO A 1 84 ? 7.672 -5.365 -13.232 1.00 96.12 84 PRO A C 1
ATOM 624 O O . PRO A 1 84 ? 7.934 -5.923 -14.298 1.00 96.12 84 PRO A O 1
ATOM 627 N N . ILE A 1 85 ? 7.912 -5.931 -12.053 1.00 97.38 85 ILE A N 1
ATOM 628 C CA . ILE A 1 85 ? 8.398 -7.299 -11.849 1.00 97.38 85 ILE A CA 1
ATOM 629 C C . ILE A 1 85 ? 7.293 -8.190 -11.271 1.00 97.38 85 ILE A C 1
ATOM 631 O O . ILE A 1 85 ? 6.335 -7.715 -10.650 1.00 97.38 85 ILE A O 1
ATOM 635 N N . ALA A 1 86 ? 7.419 -9.501 -11.485 1.00 96.94 86 ALA A N 1
ATOM 636 C CA . ALA A 1 86 ? 6.561 -10.487 -10.837 1.00 96.94 86 ALA A CA 1
ATOM 637 C C . ALA A 1 86 ? 6.811 -10.518 -9.319 1.00 96.94 86 ALA A C 1
ATOM 639 O O . ALA A 1 86 ? 7.928 -10.277 -8.858 1.00 96.94 86 ALA A O 1
ATOM 640 N N . SER A 1 87 ? 5.775 -10.841 -8.548 1.00 96.88 87 SER A N 1
ATOM 641 C CA . SER A 1 87 ? 5.872 -11.063 -7.105 1.00 96.88 87 SER A CA 1
ATOM 642 C C . SER A 1 87 ? 5.506 -12.508 -6.753 1.00 96.88 87 SER A C 1
ATOM 644 O O . SER A 1 87 ? 5.045 -13.266 -7.605 1.00 96.88 87 SER A O 1
ATOM 646 N N . ARG A 1 88 ? 5.735 -12.915 -5.499 1.00 97.88 88 ARG A N 1
ATOM 647 C CA . ARG A 1 88 ? 5.297 -14.230 -4.992 1.00 97.88 88 ARG A CA 1
ATOM 648 C C . ARG A 1 88 ? 3.782 -14.417 -5.042 1.00 97.88 88 ARG A C 1
ATOM 650 O O . ARG A 1 88 ? 3.328 -15.548 -5.179 1.00 97.88 88 ARG A O 1
ATOM 657 N N . THR A 1 89 ? 3.014 -13.338 -4.919 1.00 97.19 89 THR A N 1
ATOM 658 C CA . THR A 1 89 ? 1.559 -13.382 -5.065 1.00 97.19 89 THR A CA 1
ATOM 659 C C . THR A 1 89 ? 1.201 -13.377 -6.551 1.00 97.19 89 THR A C 1
ATOM 661 O O . THR A 1 89 ? 1.586 -12.433 -7.250 1.00 97.19 89 THR A O 1
ATOM 664 N N . PRO A 1 90 ? 0.469 -14.393 -7.051 1.00 96.06 90 PRO A N 1
ATOM 665 C CA . PRO A 1 90 ? 0.002 -14.418 -8.433 1.00 96.06 90 PRO A CA 1
ATOM 666 C C . PRO A 1 90 ? -0.728 -13.126 -8.807 1.00 96.06 90 PRO A C 1
ATOM 668 O O . PRO A 1 90 ? -1.424 -12.536 -7.984 1.00 96.06 90 PRO A O 1
ATOM 671 N N . ASP A 1 91 ? -0.524 -12.671 -10.042 1.00 93.06 91 ASP A N 1
ATOM 672 C CA . ASP A 1 91 ? -1.115 -11.459 -10.632 1.00 93.06 91 ASP A CA 1
ATOM 673 C C . ASP A 1 91 ? -0.740 -10.115 -9.978 1.00 93.06 91 ASP A C 1
ATOM 675 O O . ASP A 1 91 ? -0.915 -9.056 -10.592 1.00 93.06 91 ASP A O 1
ATOM 679 N N . LEU A 1 92 ? -0.135 -10.114 -8.788 1.00 95.06 92 LEU A N 1
ATOM 680 C CA . LEU A 1 92 ? 0.424 -8.911 -8.189 1.00 95.06 92 LEU A CA 1
ATOM 681 C C . LEU A 1 92 ? 1.789 -8.605 -8.815 1.00 95.06 92 LEU A C 1
ATOM 683 O O . LEU A 1 92 ? 2.764 -9.341 -8.648 1.00 95.06 92 LEU A O 1
ATOM 687 N N . ARG A 1 93 ? 1.862 -7.465 -9.503 1.00 94.81 93 ARG A N 1
ATOM 688 C CA . ARG A 1 93 ? 3.116 -6.870 -9.972 1.00 94.81 93 ARG A CA 1
ATOM 689 C C . ARG A 1 93 ? 3.510 -5.685 -9.101 1.00 94.81 93 ARG A C 1
ATOM 691 O O . ARG A 1 93 ? 2.647 -4.941 -8.635 1.00 94.81 93 ARG A O 1
ATOM 698 N N . VAL A 1 94 ? 4.812 -5.511 -8.922 1.00 95.94 94 VAL A N 1
ATOM 699 C CA . VAL A 1 94 ? 5.422 -4.421 -8.147 1.00 95.94 94 VAL A CA 1
ATOM 700 C C . VAL A 1 94 ? 6.600 -3.832 -8.906 1.00 95.94 94 VAL A C 1
ATOM 702 O O . VAL A 1 94 ? 7.106 -4.460 -9.831 1.00 95.94 94 VAL A O 1
ATOM 705 N N . CYS A 1 95 ? 7.025 -2.631 -8.534 1.00 96.81 95 CYS A N 1
ATOM 706 C CA . CYS A 1 95 ? 8.169 -1.969 -9.152 1.00 96.81 95 CYS A CA 1
ATOM 707 C C . CYS A 1 95 ? 9.466 -2.772 -9.020 1.00 96.81 95 CYS A C 1
ATOM 709 O O . CYS A 1 95 ? 9.739 -3.359 -7.970 1.00 96.81 95 CYS A O 1
ATOM 711 N N . GLU A 1 96 ? 10.286 -2.763 -10.074 1.00 97.12 96 GLU A N 1
ATOM 712 C CA . GLU A 1 96 ? 11.613 -3.393 -10.103 1.00 97.12 96 GLU A CA 1
ATOM 713 C C . GLU A 1 96 ? 12.548 -2.919 -8.979 1.00 97.12 96 GLU A C 1
ATOM 715 O O . GLU A 1 96 ? 13.423 -3.667 -8.547 1.00 97.12 96 GLU A O 1
ATOM 720 N N . LEU A 1 97 ? 12.314 -1.717 -8.440 1.00 96.94 97 LEU A N 1
ATOM 721 C CA . LEU A 1 97 ? 13.055 -1.160 -7.304 1.00 96.94 97 LEU A CA 1
ATOM 722 C C . LEU A 1 97 ? 12.623 -1.728 -5.941 1.00 96.94 97 LEU A C 1
ATOM 724 O O . LEU A 1 97 ? 13.253 -1.436 -4.924 1.00 96.94 97 LEU A O 1
ATOM 728 N N . LEU A 1 98 ? 11.581 -2.565 -5.896 1.00 96.94 98 LEU A N 1
ATOM 729 C CA . LEU A 1 98 ? 11.037 -3.170 -4.676 1.00 96.94 98 LEU A CA 1
ATOM 730 C C . LEU A 1 98 ? 11.183 -4.710 -4.652 1.00 96.94 98 LEU A C 1
ATOM 732 O O . LEU A 1 98 ? 10.220 -5.413 -4.319 1.00 96.94 98 LEU A O 1
ATOM 736 N N . PRO A 1 99 ? 12.372 -5.288 -4.928 1.00 97.69 99 PRO A N 1
ATOM 737 C CA . PRO A 1 99 ? 12.532 -6.741 -5.039 1.00 97.69 99 PRO A CA 1
ATOM 738 C C . PRO A 1 99 ? 12.261 -7.462 -3.713 1.00 97.69 99 PRO A C 1
ATOM 740 O O . PRO A 1 99 ? 11.715 -8.564 -3.700 1.00 97.69 99 PRO A O 1
ATOM 743 N N . LYS A 1 100 ? 12.578 -6.825 -2.575 1.00 98.12 100 LYS A N 1
ATOM 744 C CA . LYS A 1 100 ? 12.276 -7.374 -1.245 1.00 98.12 100 LYS A CA 1
ATOM 745 C C . LYS A 1 100 ? 10.772 -7.450 -0.997 1.00 98.12 100 LYS A C 1
ATOM 747 O O . LYS A 1 100 ? 10.313 -8.458 -0.479 1.00 98.12 100 LYS A O 1
ATOM 752 N N . CYS A 1 101 ? 10.008 -6.435 -1.410 1.00 97.19 101 CYS A N 1
ATOM 753 C CA . CYS A 1 101 ? 8.548 -6.458 -1.316 1.00 97.19 101 CYS A CA 1
ATOM 754 C C . CYS A 1 101 ? 7.954 -7.520 -2.247 1.00 97.19 101 CYS A C 1
ATOM 756 O O . CYS A 1 101 ? 7.070 -8.263 -1.831 1.00 97.19 101 CYS A O 1
ATOM 758 N N . ALA A 1 102 ? 8.473 -7.660 -3.472 1.00 97.62 102 ALA A N 1
ATOM 759 C CA . ALA A 1 102 ? 8.057 -8.724 -4.388 1.00 97.62 102 ALA A CA 1
ATOM 760 C C . ALA A 1 102 ? 8.220 -10.118 -3.748 1.00 97.62 102 ALA A C 1
ATOM 762 O O . ALA A 1 102 ? 7.297 -10.942 -3.778 1.00 97.62 102 ALA A O 1
ATOM 763 N N . ALA A 1 103 ? 9.370 -10.326 -3.096 1.00 98.19 103 ALA A N 1
ATOM 764 C CA . ALA A 1 103 ? 9.764 -11.546 -2.399 1.00 98.19 103 ALA A CA 1
ATOM 765 C C . ALA A 1 103 ? 9.052 -11.793 -1.055 1.00 98.19 103 ALA A C 1
ATOM 767 O O . ALA A 1 103 ? 9.282 -12.838 -0.455 1.00 98.19 103 ALA A O 1
ATOM 768 N N . MET A 1 104 ? 8.191 -10.890 -0.579 1.00 97.94 104 MET A N 1
ATOM 769 C CA . MET A 1 104 ? 7.360 -11.113 0.618 1.00 97.94 104 MET A CA 1
ATOM 770 C C . MET A 1 104 ? 5.891 -10.738 0.400 1.00 97.94 104 MET A C 1
ATOM 772 O O . MET A 1 104 ? 5.160 -10.500 1.355 1.00 97.94 104 MET A O 1
ATOM 776 N N . SER A 1 105 ? 5.453 -10.661 -0.857 1.00 97.69 105 SER A N 1
ATOM 777 C CA . SER A 1 105 ? 4.077 -10.282 -1.211 1.00 97.69 105 SER A CA 1
ATOM 778 C C . SER A 1 105 ? 3.009 -11.222 -0.656 1.00 97.69 105 SER A C 1
ATOM 780 O O . SER A 1 105 ? 1.876 -10.804 -0.494 1.00 97.69 105 SER A O 1
ATOM 782 N N . ASP A 1 106 ? 3.364 -12.456 -0.303 1.00 97.50 106 ASP A N 1
ATOM 783 C CA . ASP A 1 106 ? 2.503 -13.412 0.401 1.00 97.50 106 ASP A CA 1
ATOM 784 C C . ASP A 1 106 ? 2.302 -13.088 1.895 1.00 97.50 106 ASP A C 1
ATOM 786 O O . ASP A 1 106 ? 1.510 -13.745 2.569 1.00 97.50 106 ASP A O 1
ATOM 790 N N . GLN A 1 107 ? 3.003 -12.081 2.423 1.00 96.81 107 GLN A N 1
ATOM 791 C CA . GLN A 1 107 ? 2.936 -11.656 3.826 1.00 96.81 107 GLN A CA 1
ATOM 792 C C . GLN A 1 107 ? 2.185 -10.334 4.021 1.00 96.81 107 GLN A C 1
ATOM 794 O O . GLN A 1 107 ? 1.980 -9.910 5.160 1.00 96.81 107 GLN A O 1
ATOM 799 N N . PHE A 1 108 ? 1.774 -9.669 2.939 1.00 95.12 108 PHE A N 1
ATOM 800 C CA . PHE A 1 108 ? 1.009 -8.429 3.007 1.00 95.12 108 PHE A CA 1
ATOM 801 C C . PHE A 1 108 ? -0.097 -8.388 1.956 1.00 95.12 108 PHE A C 1
ATOM 803 O O . PHE A 1 108 ? -0.067 -9.094 0.956 1.00 95.12 108 PHE A O 1
ATOM 810 N N . ALA A 1 109 ? -1.076 -7.516 2.178 1.00 94.50 109 ALA A N 1
ATOM 811 C CA . ALA A 1 109 ? -2.105 -7.209 1.199 1.00 94.50 109 ALA A CA 1
ATOM 812 C C . ALA A 1 109 ? -1.919 -5.778 0.693 1.00 94.50 109 ALA A C 1
ATOM 814 O O . ALA A 1 109 ? -1.657 -4.863 1.474 1.00 94.50 109 ALA A O 1
ATOM 815 N N . VAL A 1 110 ? -2.078 -5.584 -0.616 1.00 94.00 110 VAL A N 1
ATOM 816 C CA . VAL A 1 110 ? -2.138 -4.250 -1.221 1.00 94.00 110 VAL A CA 1
ATOM 817 C C . VAL A 1 110 ? -3.598 -3.824 -1.286 1.00 94.00 110 VAL A C 1
ATOM 819 O O . VAL A 1 110 ? -4.405 -4.473 -1.949 1.00 94.00 110 VAL A O 1
ATOM 822 N N . VAL A 1 111 ? -3.938 -2.720 -0.626 1.00 93.00 111 VAL A N 1
ATOM 823 C CA . VAL A 1 111 ? -5.293 -2.156 -0.640 1.00 93.00 111 VAL A CA 1
ATOM 824 C C . VAL A 1 111 ? -5.332 -0.990 -1.627 1.00 93.00 111 VAL A C 1
ATOM 826 O O . VAL A 1 111 ? -4.717 0.045 -1.394 1.00 93.00 111 VAL A O 1
ATOM 829 N N . ARG A 1 112 ? -6.046 -1.160 -2.746 1.00 88.94 112 ARG A N 1
ATOM 830 C CA . ARG A 1 112 ? -6.169 -0.160 -3.825 1.00 88.94 112 ARG A CA 1
ATOM 831 C C . ARG A 1 112 ? -7.557 0.484 -3.838 1.00 88.94 112 ARG A C 1
ATOM 833 O O . ARG A 1 112 ? -8.293 0.356 -4.809 1.00 88.94 112 ARG A O 1
ATOM 840 N N . THR A 1 113 ? -7.941 1.109 -2.729 1.00 89.75 113 THR A N 1
ATOM 841 C CA . THR A 1 113 ? -9.281 1.709 -2.563 1.00 89.75 113 THR A CA 1
ATOM 842 C C . THR A 1 113 ? -9.259 3.225 -2.420 1.00 89.75 113 THR A C 1
ATOM 844 O O . THR A 1 113 ? -10.317 3.836 -2.330 1.00 89.75 113 THR A O 1
ATOM 847 N N . LEU A 1 114 ? -8.076 3.834 -2.342 1.00 84.62 114 LEU A N 1
ATOM 848 C CA . LEU A 1 114 ? -7.945 5.268 -2.136 1.00 84.62 114 LEU A CA 1
ATOM 849 C C . LEU A 1 114 ? -7.993 5.986 -3.486 1.00 84.62 114 LEU A C 1
ATOM 851 O O . LEU A 1 114 ? -7.127 5.786 -4.333 1.00 84.62 114 LEU A O 1
ATOM 855 N N . SER A 1 115 ? -9.013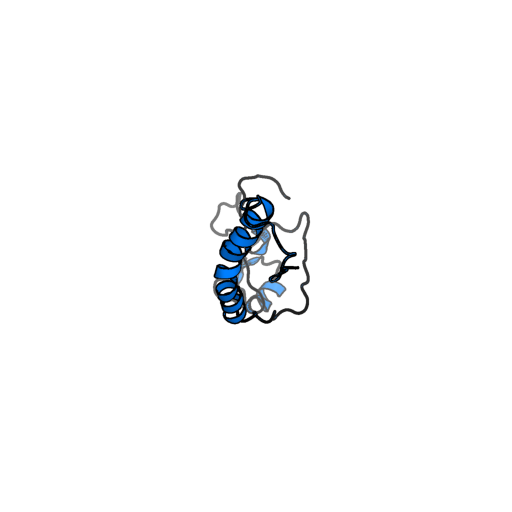 6.815 -3.660 1.00 83.56 115 SER A N 1
ATOM 856 C CA . SER A 1 115 ? -9.191 7.732 -4.783 1.00 83.56 115 SER A CA 1
ATOM 857 C C . SER A 1 115 ? -9.757 9.042 -4.251 1.00 83.56 115 SER A C 1
ATOM 859 O O . SER A 1 115 ? -10.533 9.032 -3.294 1.00 83.56 115 SER A O 1
ATOM 861 N N . HIS A 1 116 ? -9.400 10.157 -4.873 1.00 84.06 116 HIS A N 1
ATOM 862 C CA . HIS A 1 116 ? -9.931 11.474 -4.544 1.00 84.06 116 HIS A CA 1
ATOM 863 C C . HIS A 1 116 ? -10.054 12.318 -5.813 1.00 84.06 116 HIS A C 1
ATOM 865 O O . HIS A 1 116 ? -9.356 12.070 -6.793 1.00 84.06 116 HIS A O 1
ATOM 871 N N . ASP A 1 117 ? -10.911 13.336 -5.770 1.00 87.44 117 ASP A N 1
ATOM 872 C CA . ASP A 1 117 ? -11.162 14.229 -6.911 1.00 87.44 117 ASP A CA 1
ATOM 873 C C . ASP A 1 117 ? -10.231 15.455 -6.935 1.00 87.44 117 ASP A C 1
ATOM 875 O O . ASP A 1 117 ? -10.290 16.283 -7.841 1.00 87.44 117 ASP A O 1
ATOM 879 N N . PHE A 1 118 ? -9.374 15.594 -5.922 1.00 80.75 118 PHE A N 1
ATOM 880 C CA . PHE A 1 118 ? -8.441 16.712 -5.785 1.00 80.75 118 PHE A CA 1
ATOM 881 C C . PHE A 1 118 ? -7.102 16.402 -6.466 1.00 80.75 118 PHE A C 1
ATOM 883 O O . PHE A 1 118 ? -6.721 15.245 -6.576 1.00 80.75 118 PHE A O 1
ATOM 890 N N . ASN A 1 119 ? -6.365 17.420 -6.908 1.00 71.88 119 ASN A N 1
ATOM 891 C CA . ASN A 1 119 ? -5.016 17.253 -7.470 1.00 71.88 119 ASN A CA 1
ATOM 892 C C . ASN A 1 119 ? -3.921 17.604 -6.442 1.00 71.88 119 ASN A C 1
ATOM 894 O O . ASN A 1 119 ? -2.829 18.036 -6.804 1.00 71.88 119 ASN A O 1
ATOM 898 N N . ASP A 1 120 ? -4.241 17.465 -5.156 1.00 68.81 120 ASP A N 1
ATOM 899 C CA . ASP A 1 120 ? -3.346 17.805 -4.055 1.00 68.81 120 ASP A CA 1
ATOM 900 C C . ASP A 1 120 ? -2.590 16.555 -3.583 1.00 68.81 120 ASP A C 1
ATOM 902 O O . ASP A 1 120 ? -3.136 15.452 -3.547 1.00 68.81 120 ASP A O 1
ATOM 906 N N . HIS A 1 121 ? -1.319 16.730 -3.218 1.00 61.56 121 HIS A N 1
ATOM 907 C CA . HIS A 1 121 ? -0.437 15.669 -2.721 1.00 61.56 121 HIS A CA 1
ATOM 908 C C . HIS A 1 121 ? -0.384 15.661 -1.178 1.00 61.56 121 HIS A C 1
ATOM 910 O O . HIS A 1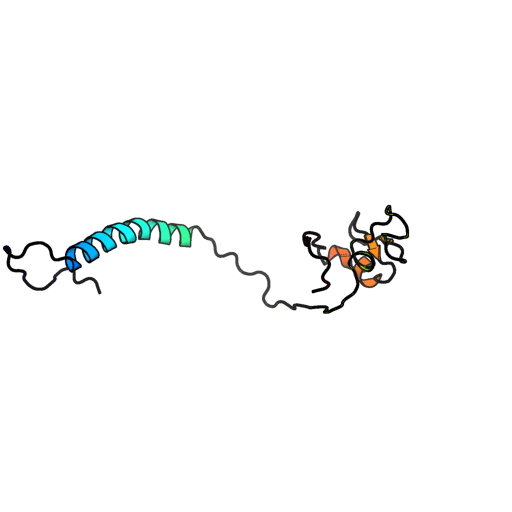 121 ? 0.685 15.878 -0.601 1.00 61.56 121 HIS A O 1
ATOM 916 N N . SER A 1 122 ? -1.540 15.493 -0.521 1.00 55.12 122 SER A N 1
ATOM 917 C CA . SER A 1 122 ? -1.697 15.516 0.950 1.00 55.12 122 SER A CA 1
ATOM 918 C C . SER A 1 12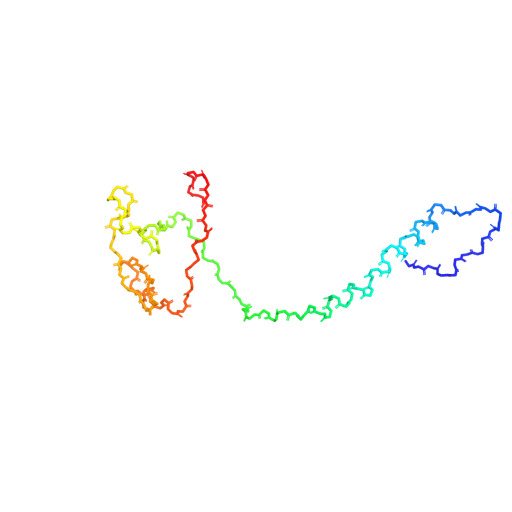2 ? -1.299 14.219 1.656 1.00 55.12 122 SER A C 1
ATOM 920 O O . SER A 1 122 ? -1.554 13.126 1.105 1.00 55.12 122 SER A O 1
#

Foldseek 3Di:
DDPPPDDDDDPPPDQDPVNCCSVVVCVVVVVCVVVVVVVVVVPPPPPPPDPDDDDDDDQVDDDCCQFFNQPVVDDPVPGDPFDWDAAPDPPGTTTPVPVVCSDCVVVDDDDPDDDDPDPDRD

Sequence (122 aa):
MLNLFGPTHSVCGGVSRRELLQAGGAGLFGLSLPKLLQAEEASSPVKPRAKSVIFLFLFGGPSQLETWDMKPLAASTIRGPYSPIASRTPDLRVCELLPKCAAMSDQFAVVRTLSHDFNDHS

Secondary structure (DSSP, 8-state):
---TT-----TTS---HHHHHHHHHHHHHHTTHHHHHHHHHHS-----S-S-------TT---GGGTT---TTS-TTTS-SSPEEE-SSTT-EEETT-HHHHTTGGG---------S-----

pLDDT: mean 84.2, std 11.84, range [47.62, 98.19]

Radius of gyration: 30.53 Å; chains: 1; bounding box: 69×32×72 Å